Protein AF-A0A535XJI8-F1 (afdb_monomer_lite)

Radius of gyration: 15.78 Å; chains: 1; bounding box: 30×45×49 Å

Structure (mmCIF, N/CA/C/O backbone):
data_AF-A0A535XJI8-F1
#
_entry.id   AF-A0A535XJI8-F1
#
loop_
_atom_site.group_PDB
_atom_site.id
_atom_site.type_symbol
_atom_site.label_atom_id
_atom_site.label_alt_id
_atom_site.label_comp_id
_atom_site.label_asym_id
_atom_site.label_entity_id
_atom_site.label_seq_id
_atom_site.pdbx_PDB_ins_code
_atom_site.Cartn_x
_atom_site.Cartn_y
_atom_site.Cartn_z
_atom_site.occupancy
_atom_site.B_iso_or_equiv
_atom_site.auth_seq_id
_atom_site.auth_comp_id
_atom_site.auth_asym_id
_atom_site.auth_atom_id
_atom_site.pdbx_PDB_model_num
ATOM 1 N N . MET A 1 1 ? -4.751 -36.157 -24.154 1.00 41.62 1 MET A N 1
ATOM 2 C CA . MET A 1 1 ? -3.705 -35.158 -23.872 1.00 41.62 1 MET A CA 1
ATOM 3 C C . MET A 1 1 ? -4.281 -33.822 -24.287 1.00 41.62 1 MET A C 1
ATOM 5 O O . MET A 1 1 ? -4.709 -33.720 -25.425 1.00 41.62 1 MET A O 1
ATOM 9 N N . GLU A 1 2 ? -4.720 -33.028 -23.307 1.00 48.47 2 GLU A N 1
ATOM 10 C CA . GLU A 1 2 ? -3.928 -31.920 -22.717 1.00 48.47 2 GLU A CA 1
ATOM 11 C C . GLU A 1 2 ? -3.948 -30.740 -23.701 1.00 48.47 2 GLU A C 1
ATOM 13 O O . GLU A 1 2 ? -3.589 -30.920 -24.853 1.00 48.47 2 GLU A O 1
ATOM 18 N N . THR A 1 3 ? -4.470 -29.560 -23.379 1.00 38.06 3 THR A N 1
ATOM 19 C CA . THR A 1 3 ? -4.332 -28.773 -22.147 1.00 38.06 3 THR A CA 1
ATOM 20 C C . THR A 1 3 ? -5.561 -27.872 -21.946 1.00 38.06 3 THR A C 1
ATOM 22 O O . THR A 1 3 ? -6.155 -27.377 -22.902 1.00 38.06 3 THR A O 1
ATOM 25 N N . LYS A 1 4 ? -5.960 -27.675 -20.685 1.00 50.41 4 LYS A N 1
ATOM 26 C CA . LYS A 1 4 ? -6.906 -26.627 -20.273 1.00 50.41 4 LYS A CA 1
ATOM 27 C C . LYS A 1 4 ? -6.155 -25.289 -20.346 1.00 50.41 4 LYS A C 1
ATOM 29 O O . LYS A 1 4 ? -5.103 -25.231 -19.715 1.00 50.41 4 LYS A O 1
ATOM 34 N N . PRO A 1 5 ? -6.630 -24.263 -21.074 1.00 47.47 5 PRO A N 1
ATOM 35 C CA . PRO A 1 5 ? -6.036 -22.941 -20.985 1.00 47.47 5 PRO A CA 1
ATOM 36 C C . PRO A 1 5 ? -6.492 -22.301 -19.672 1.00 47.47 5 PRO A C 1
ATOM 38 O O . PRO A 1 5 ? -7.659 -21.967 -19.489 1.00 47.47 5 PRO A O 1
ATOM 41 N N . ASP A 1 6 ? -5.550 -22.320 -18.741 1.00 43.22 6 ASP A N 1
ATOM 42 C CA . ASP A 1 6 ? -5.220 -21.313 -17.741 1.00 43.22 6 ASP A CA 1
ATOM 43 C C . ASP A 1 6 ? -6.336 -20.355 -17.297 1.00 43.22 6 ASP A C 1
ATOM 45 O O . ASP A 1 6 ? -6.787 -19.474 -18.026 1.00 43.22 6 ASP A O 1
ATOM 49 N N . ASP A 1 7 ? -6.702 -20.559 -16.032 1.00 39.06 7 ASP A N 1
ATOM 50 C CA . ASP A 1 7 ? -7.215 -19.620 -15.036 1.00 39.06 7 ASP A CA 1
ATOM 51 C C . ASP A 1 7 ? -6.897 -18.145 -15.363 1.00 39.06 7 ASP A C 1
ATOM 53 O O . ASP A 1 7 ? -5.909 -17.560 -14.913 1.00 39.06 7 ASP A O 1
ATOM 57 N N . VAL A 1 8 ? -7.745 -17.519 -16.181 1.00 42.19 8 VAL A N 1
ATOM 58 C CA . VAL A 1 8 ? -7.833 -16.063 -16.228 1.00 42.19 8 VAL A CA 1
ATOM 59 C C . VAL A 1 8 ? -8.490 -15.656 -14.920 1.00 42.19 8 VAL A C 1
ATOM 61 O O . VAL A 1 8 ? -9.701 -15.772 -14.766 1.00 42.19 8 VAL A O 1
ATOM 64 N N . GLN A 1 9 ? -7.684 -15.249 -13.940 1.00 36.97 9 GLN A N 1
ATOM 65 C CA . GLN A 1 9 ? -8.196 -14.628 -12.725 1.00 36.97 9 GLN A CA 1
ATOM 66 C C . GLN A 1 9 ? -8.938 -13.354 -13.147 1.00 36.97 9 GLN A C 1
ATOM 68 O O . GLN A 1 9 ? -8.339 -12.295 -13.337 1.00 36.97 9 GLN A O 1
ATOM 73 N N . GLU A 1 10 ? -10.243 -13.488 -13.386 1.00 34.31 10 GLU A N 1
ATOM 74 C CA . GLU A 1 10 ? -11.174 -12.388 -13.565 1.00 34.31 10 GLU A CA 1
ATOM 75 C C . GLU A 1 10 ? -11.079 -11.542 -12.301 1.00 34.31 10 GLU A C 1
ATOM 77 O O . GLU A 1 10 ? -11.632 -11.884 -11.256 1.00 34.31 10 GLU A O 1
ATOM 82 N N . VAL A 1 11 ? -10.323 -10.448 -12.383 1.00 44.84 11 VAL A N 1
ATOM 83 C CA . VAL A 1 11 ? -10.267 -9.431 -11.339 1.00 44.84 11 VAL A CA 1
ATOM 84 C C . VAL A 1 11 ? -11.640 -8.760 -11.314 1.00 44.84 11 VAL A C 1
ATOM 86 O O . VAL A 1 11 ? -11.892 -7.750 -11.970 1.00 44.84 11 VAL A O 1
ATOM 89 N N . GLN A 1 12 ? -12.572 -9.386 -10.596 1.00 32.31 12 GLN A N 1
ATOM 90 C CA . GLN A 1 12 ? -13.852 -8.803 -10.240 1.00 32.31 12 GLN A CA 1
ATOM 91 C C . GLN A 1 12 ? -13.559 -7.615 -9.326 1.00 32.31 12 GLN A C 1
ATOM 93 O O . GLN A 1 12 ? -13.218 -7.794 -8.161 1.00 32.31 12 GLN A O 1
ATOM 98 N N . VAL A 1 13 ? -13.676 -6.392 -9.843 1.00 48.25 13 VAL A N 1
ATOM 99 C CA . VAL A 1 13 ? -13.678 -5.186 -9.006 1.00 48.25 13 VAL A CA 1
ATOM 100 C C . VAL A 1 13 ? -15.120 -4.709 -8.836 1.00 48.25 13 VAL A C 1
ATOM 102 O O . VAL A 1 13 ? -15.657 -4.040 -9.720 1.00 48.25 13 VAL A O 1
ATOM 105 N N . PRO A 1 14 ? -15.804 -5.081 -7.738 1.00 39.59 14 PRO A N 1
ATOM 106 C CA . PRO A 1 14 ? -17.135 -4.576 -7.464 1.00 39.59 14 PRO A CA 1
ATOM 107 C C . PRO A 1 14 ? -17.052 -3.126 -6.983 1.00 39.59 14 PRO A C 1
ATOM 109 O O . PRO A 1 14 ? -16.356 -2.842 -6.015 1.00 39.59 14 PRO A O 1
ATOM 112 N N . SER A 1 15 ? -17.853 -2.264 -7.614 1.00 42.53 15 SER A N 1
ATOM 113 C CA . SER A 1 15 ? -18.434 -1.016 -7.090 1.00 42.53 15 SER A CA 1
ATOM 114 C C . SER A 1 15 ? -17.480 0.082 -6.589 1.00 42.53 15 SER A C 1
ATOM 116 O O . SER A 1 15 ? -16.314 -0.140 -6.307 1.00 42.53 15 SER A O 1
ATOM 118 N N . GLU A 1 16 ? -18.011 1.299 -6.503 1.00 53.88 16 GLU A N 1
ATOM 119 C CA . GLU A 1 16 ? -17.408 2.548 -6.010 1.00 53.88 16 GLU A CA 1
ATOM 120 C C . GLU A 1 16 ? -16.531 2.361 -4.746 1.00 53.88 16 GLU A C 1
ATOM 122 O O . GLU A 1 16 ? -16.981 2.511 -3.613 1.00 53.88 16 GLU A O 1
ATOM 127 N N . HIS A 1 17 ? -15.258 2.008 -4.922 1.00 60.75 17 HIS A N 1
ATOM 128 C CA . HIS A 1 17 ? -14.308 1.822 -3.828 1.00 60.75 17 HIS A CA 1
ATOM 129 C C . HIS A 1 17 ? -13.042 2.614 -4.130 1.00 60.75 17 HIS A C 1
ATOM 131 O O . HIS A 1 17 ? -12.502 2.571 -5.237 1.00 60.75 17 HIS A O 1
ATOM 137 N N . VAL A 1 18 ? -12.573 3.377 -3.144 1.00 72.31 18 VAL A N 1
ATOM 138 C CA . VAL A 1 18 ? -11.284 4.052 -3.264 1.00 72.31 18 VAL A CA 1
ATOM 139 C C . VAL A 1 18 ? -10.180 3.049 -2.981 1.00 72.31 18 VAL A C 1
ATOM 141 O O . VAL A 1 18 ? -10.170 2.415 -1.921 1.00 72.31 18 VAL A O 1
ATOM 144 N N . ALA A 1 19 ? -9.271 2.908 -3.941 1.00 81.25 19 ALA A N 1
ATOM 145 C CA . ALA A 1 19 ? -8.086 2.086 -3.806 1.00 81.25 19 ALA A CA 1
ATOM 146 C C . ALA A 1 19 ? -6.843 2.968 -3.723 1.00 81.25 19 ALA A C 1
ATOM 148 O O . ALA A 1 19 ? -6.663 3.888 -4.523 1.00 81.25 19 ALA A O 1
ATOM 149 N N . VAL A 1 20 ? -5.976 2.660 -2.767 1.00 86.25 20 VAL A N 1
ATOM 150 C CA . VAL A 1 20 ? -4.650 3.265 -2.661 1.00 86.25 20 VAL A CA 1
ATOM 151 C C . VAL A 1 20 ? -3.654 2.286 -3.262 1.00 86.25 20 VAL A C 1
ATOM 153 O O . VAL A 1 20 ? -3.592 1.130 -2.850 1.00 86.25 20 VAL A O 1
ATOM 156 N N . VAL A 1 21 ? -2.904 2.729 -4.264 1.00 86.44 21 VAL A N 1
ATOM 157 C CA . VAL A 1 21 ? -1.899 1.928 -4.963 1.00 86.44 21 VAL A CA 1
ATOM 158 C C . VAL A 1 21 ? -0.524 2.498 -4.653 1.00 86.44 21 VAL A C 1
ATOM 160 O O . VAL A 1 21 ? -0.328 3.708 -4.703 1.00 86.44 21 VAL A O 1
ATOM 163 N N . ALA A 1 22 ? 0.431 1.627 -4.353 1.00 87.88 22 ALA A N 1
ATOM 164 C CA . ALA A 1 22 ? 1.808 1.977 -4.038 1.00 87.88 22 ALA A CA 1
ATOM 165 C C . ALA A 1 22 ? 2.780 1.031 -4.745 1.00 87.88 22 ALA A C 1
ATOM 167 O O . ALA A 1 22 ? 2.532 -0.172 -4.822 1.00 87.88 22 ALA A O 1
ATOM 168 N N . MET A 1 23 ? 3.902 1.561 -5.235 1.00 87.50 23 MET A N 1
ATOM 169 C CA . MET A 1 23 ? 5.018 0.760 -5.735 1.00 87.50 23 MET A CA 1
ATOM 170 C C . MET A 1 23 ? 6.150 0.684 -4.720 1.00 87.50 23 MET A C 1
ATOM 172 O O . MET A 1 23 ? 6.610 1.690 -4.191 1.00 87.50 23 MET A O 1
ATOM 176 N N . PHE A 1 24 ? 6.678 -0.513 -4.536 1.00 88.31 24 PHE A N 1
ATOM 177 C CA . PHE A 1 24 ? 7.814 -0.791 -3.678 1.00 88.31 24 PHE A CA 1
ATOM 178 C C . PHE A 1 24 ? 8.990 -1.279 -4.522 1.00 88.31 24 PHE A C 1
ATOM 180 O O . PHE A 1 24 ? 8.782 -2.023 -5.488 1.00 88.31 24 PHE A O 1
ATOM 187 N N . PRO A 1 25 ? 10.220 -0.853 -4.188 1.00 84.25 25 PRO A N 1
ATOM 188 C CA . PRO A 1 25 ? 11.408 -1.250 -4.934 1.00 84.25 25 PRO A CA 1
ATOM 189 C C . PRO A 1 25 ? 11.735 -2.733 -4.730 1.00 84.25 25 PRO A C 1
ATOM 191 O O . PRO A 1 25 ? 12.167 -3.397 -5.669 1.00 84.25 25 PRO A O 1
ATOM 194 N N . ASP A 1 26 ? 11.461 -3.257 -3.534 1.00 85.56 26 ASP A N 1
ATOM 195 C CA . ASP A 1 26 ? 11.876 -4.583 -3.105 1.00 85.56 26 ASP A CA 1
ATOM 196 C C . ASP A 1 26 ? 10.773 -5.281 -2.307 1.00 85.56 26 ASP A C 1
ATOM 198 O O . ASP A 1 26 ? 9.818 -4.669 -1.816 1.00 85.56 26 ASP A O 1
ATOM 202 N N . ARG A 1 27 ? 10.917 -6.603 -2.177 1.00 85.19 27 ARG A N 1
ATOM 203 C CA . ARG A 1 27 ? 9.968 -7.446 -1.447 1.00 85.19 27 ARG A CA 1
ATOM 204 C C . ARG A 1 27 ? 9.896 -7.115 0.036 1.00 85.19 27 ARG A C 1
ATOM 206 O O . ARG A 1 27 ? 8.794 -7.005 0.553 1.00 85.19 27 ARG A O 1
ATOM 213 N N . GLU A 1 28 ? 11.032 -6.904 0.683 1.00 90.12 28 GLU A N 1
ATOM 214 C CA . GLU A 1 28 ? 11.092 -6.644 2.124 1.00 90.12 28 GLU A CA 1
ATOM 215 C C . GLU A 1 28 ? 10.272 -5.408 2.532 1.00 90.12 28 GLU A C 1
ATOM 217 O O . GLU A 1 28 ? 9.501 -5.442 3.495 1.00 90.12 28 GLU A O 1
ATOM 222 N N . THR A 1 29 ? 10.379 -4.329 1.753 1.00 89.69 29 THR A N 1
ATOM 223 C CA . THR A 1 29 ? 9.645 -3.081 1.987 1.00 89.69 29 THR A CA 1
ATOM 224 C C . THR A 1 29 ? 8.149 -3.257 1.739 1.00 89.69 29 THR A C 1
ATOM 226 O O . THR A 1 29 ? 7.332 -2.791 2.532 1.00 89.69 29 THR A O 1
ATOM 229 N N . ALA A 1 30 ? 7.786 -3.978 0.673 1.00 88.62 30 ALA A N 1
ATOM 230 C CA . ALA A 1 30 ? 6.393 -4.290 0.371 1.00 88.62 30 ALA A CA 1
ATOM 231 C C . ALA A 1 30 ? 5.751 -5.159 1.463 1.00 88.62 30 ALA A C 1
ATOM 233 O O . ALA A 1 30 ? 4.649 -4.864 1.911 1.00 88.62 30 ALA A O 1
ATOM 234 N N . GLU A 1 31 ? 6.444 -6.206 1.916 1.00 91.00 31 GLU A N 1
ATOM 235 C CA . GLU A 1 31 ? 5.963 -7.105 2.970 1.00 91.00 31 GLU A CA 1
ATOM 236 C C . GLU A 1 31 ? 5.803 -6.366 4.299 1.00 91.00 31 GLU A C 1
ATOM 238 O O . GLU A 1 31 ? 4.777 -6.525 4.953 1.00 91.00 31 GLU A O 1
ATOM 243 N N . SER A 1 32 ? 6.745 -5.488 4.654 1.00 91.38 32 SER A N 1
ATOM 244 C CA . SER A 1 32 ? 6.630 -4.657 5.860 1.00 91.38 32 SER A CA 1
ATOM 245 C C . SER A 1 32 ? 5.415 -3.729 5.814 1.00 91.38 32 SER A C 1
ATOM 247 O O . SER A 1 32 ? 4.740 -3.539 6.822 1.00 91.38 32 SER A O 1
ATOM 249 N N . ALA A 1 33 ? 5.114 -3.155 4.646 1.00 89.50 33 ALA A N 1
ATOM 250 C CA . ALA A 1 33 ? 3.932 -2.320 4.474 1.00 89.50 33 ALA A CA 1
ATOM 251 C C . ALA A 1 33 ? 2.633 -3.137 4.570 1.00 89.50 33 ALA A C 1
ATOM 253 O O . ALA A 1 33 ? 1.663 -2.679 5.170 1.00 89.50 33 ALA A O 1
ATOM 254 N N . VAL A 1 34 ? 2.611 -4.349 4.003 1.00 90.44 34 VAL A N 1
ATOM 255 C CA . VAL A 1 34 ? 1.473 -5.274 4.117 1.00 90.44 34 VAL A CA 1
ATOM 256 C C . VAL A 1 34 ? 1.244 -5.671 5.574 1.00 90.44 34 VAL A C 1
ATOM 258 O O . VAL A 1 34 ? 0.110 -5.603 6.036 1.00 90.44 34 VAL A O 1
ATOM 261 N N . ASP A 1 35 ? 2.299 -6.015 6.310 1.00 92.44 35 ASP A N 1
ATOM 262 C CA . ASP A 1 35 ? 2.208 -6.367 7.729 1.00 92.44 35 ASP A CA 1
ATOM 263 C C . ASP A 1 35 ? 1.630 -5.206 8.553 1.00 92.44 35 ASP A C 1
ATOM 265 O O . ASP A 1 35 ? 0.632 -5.376 9.252 1.00 92.44 35 ASP A O 1
ATOM 269 N N . ALA A 1 36 ? 2.129 -3.984 8.343 1.00 90.88 36 ALA A N 1
ATOM 270 C CA . ALA A 1 36 ? 1.613 -2.790 9.012 1.00 90.88 36 ALA A CA 1
ATOM 271 C C . ALA A 1 36 ? 0.134 -2.497 8.680 1.00 90.88 36 ALA A C 1
ATOM 273 O O . ALA A 1 36 ? -0.617 -2.002 9.526 1.00 90.88 36 ALA A O 1
ATOM 274 N N . LEU A 1 37 ? -0.317 -2.802 7.459 1.00 89.44 37 LEU A N 1
ATOM 275 C CA . LEU A 1 37 ? -1.731 -2.710 7.085 1.00 89.44 37 LEU A CA 1
ATOM 276 C C . LEU A 1 37 ? -2.562 -3.778 7.818 1.00 89.44 37 LEU A C 1
ATOM 278 O O . LEU A 1 37 ? -3.617 -3.461 8.374 1.00 89.44 37 LEU A O 1
ATOM 282 N N . LEU A 1 38 ? -2.080 -5.019 7.892 1.00 90.50 38 LEU A N 1
ATOM 283 C CA . LEU A 1 38 ? -2.746 -6.095 8.631 1.00 90.50 38 LEU A CA 1
ATOM 284 C C . LEU A 1 38 ? -2.866 -5.761 10.128 1.00 90.50 38 LEU A C 1
ATOM 286 O O . LEU A 1 38 ? -3.946 -5.899 10.706 1.00 90.50 38 LEU A O 1
ATOM 290 N N . GLU A 1 39 ? -1.811 -5.223 10.745 1.00 90.81 39 GLU A N 1
ATOM 291 C CA . GLU A 1 39 ? -1.820 -4.769 12.145 1.00 90.81 39 GLU A CA 1
ATOM 292 C C . GLU A 1 39 ? -2.850 -3.658 12.406 1.00 90.81 39 GLU A C 1
ATOM 294 O O . GLU A 1 39 ? -3.405 -3.538 13.501 1.00 90.81 39 GLU A O 1
ATOM 299 N N . ARG A 1 40 ? -3.149 -2.844 11.389 1.00 86.50 40 ARG A N 1
ATOM 300 C CA . ARG A 1 40 ? -4.158 -1.774 11.444 1.00 86.50 40 ARG A CA 1
ATOM 301 C C . ARG A 1 40 ? -5.565 -2.264 11.103 1.00 86.50 40 ARG A C 1
ATOM 303 O O . ARG A 1 40 ? -6.513 -1.470 11.098 1.00 86.50 40 ARG A O 1
ATOM 310 N N . GLY A 1 41 ? -5.729 -3.561 10.861 1.00 88.50 41 GLY A N 1
ATOM 311 C CA . GLY A 1 41 ? -7.015 -4.204 10.621 1.00 88.50 41 GLY A CA 1
ATOM 312 C C . GLY A 1 41 ? -7.507 -4.098 9.180 1.00 88.50 41 GLY A C 1
ATOM 313 O O . GLY A 1 41 ? -8.709 -4.227 8.956 1.00 88.50 41 GLY A O 1
ATOM 314 N N . PHE A 1 42 ? -6.623 -3.832 8.215 1.00 88.56 42 PHE A N 1
ATOM 315 C CA . PHE A 1 42 ? -6.915 -4.160 6.820 1.00 88.56 42 PHE A CA 1
ATOM 316 C C . PHE A 1 42 ? -6.847 -5.683 6.667 1.00 88.56 42 PHE A C 1
ATOM 318 O O . PHE A 1 42 ? -5.984 -6.321 7.262 1.00 88.56 42 PHE A O 1
ATOM 325 N N . THR A 1 43 ? -7.767 -6.284 5.918 1.00 87.44 43 THR A N 1
ATOM 326 C CA . THR A 1 43 ? -7.758 -7.739 5.688 1.00 87.44 43 THR A CA 1
ATOM 327 C C . THR A 1 43 ? -6.949 -8.096 4.449 1.00 87.44 43 THR A C 1
ATOM 329 O O . THR A 1 43 ? -6.771 -7.264 3.562 1.00 87.44 43 THR A O 1
ATOM 332 N N . ASP A 1 44 ? -6.522 -9.352 4.340 1.00 84.50 44 ASP A N 1
ATOM 333 C CA . ASP A 1 44 ? -5.871 -9.885 3.138 1.00 84.50 44 ASP A CA 1
ATOM 334 C C . ASP A 1 44 ? -6.736 -9.692 1.879 1.00 84.50 44 ASP A C 1
ATOM 336 O O . ASP A 1 44 ? -6.226 -9.261 0.854 1.00 84.50 44 ASP A O 1
ATOM 340 N N . ASP A 1 45 ? -8.059 -9.857 1.977 1.00 85.31 45 ASP A N 1
ATOM 341 C CA . ASP A 1 45 ? -9.004 -9.559 0.884 1.00 85.31 45 ASP A CA 1
ATOM 342 C C . ASP A 1 45 ? -8.941 -8.097 0.393 1.00 85.31 45 ASP A C 1
ATOM 344 O O . ASP A 1 45 ? -9.209 -7.798 -0.770 1.00 85.31 45 ASP A O 1
ATOM 348 N N . GLN A 1 46 ? -8.557 -7.160 1.266 1.00 85.25 46 GLN A N 1
ATOM 349 C CA . GLN A 1 46 ? -8.428 -5.747 0.912 1.00 85.25 46 GLN A CA 1
ATOM 350 C C . GLN A 1 46 ? -7.045 -5.395 0.365 1.00 85.25 46 GLN A C 1
ATOM 352 O O . GLN A 1 46 ? -6.889 -4.283 -0.142 1.00 85.25 46 GLN A O 1
ATOM 357 N N . ILE A 1 47 ? -6.056 -6.286 0.473 1.00 88.44 47 ILE A N 1
ATOM 358 C CA . ILE A 1 47 ? -4.659 -6.020 0.131 1.00 88.44 47 ILE A CA 1
ATOM 359 C C . ILE A 1 47 ? -4.228 -6.958 -0.996 1.00 88.44 47 ILE A C 1
ATOM 361 O O . ILE A 1 47 ? -4.160 -8.171 -0.839 1.00 88.44 47 ILE A O 1
ATOM 365 N N . SER A 1 48 ? -3.847 -6.392 -2.135 1.00 86.25 48 SER A N 1
ATOM 366 C CA . SER A 1 48 ? -3.312 -7.151 -3.264 1.00 86.25 48 SER A CA 1
ATOM 367 C C . SER A 1 48 ? -1.855 -6.780 -3.516 1.00 86.25 48 SER A C 1
ATOM 369 O O . SER A 1 48 ? -1.542 -5.600 -3.656 1.00 86.25 48 SER A O 1
ATOM 371 N N . LEU A 1 49 ? -0.970 -7.777 -3.590 1.00 85.81 49 LEU A N 1
ATOM 372 C CA . LEU A 1 49 ? 0.452 -7.619 -3.906 1.00 85.81 49 LEU A CA 1
ATOM 373 C C . LEU A 1 49 ? 0.749 -8.271 -5.261 1.00 85.81 49 LEU A C 1
ATOM 375 O O . LEU A 1 49 ? 0.588 -9.479 -5.422 1.00 85.81 49 LEU A O 1
ATOM 379 N N . VAL A 1 50 ? 1.232 -7.488 -6.225 1.00 86.19 50 VAL A N 1
ATOM 380 C CA . VAL A 1 50 ? 1.529 -7.958 -7.585 1.00 86.19 50 VAL A CA 1
ATOM 381 C C . VAL A 1 50 ? 2.939 -7.545 -7.996 1.00 86.19 50 VAL A C 1
ATOM 383 O O . VAL A 1 50 ? 3.314 -6.379 -7.888 1.00 86.19 50 VAL A O 1
ATOM 386 N N . ALA A 1 51 ? 3.726 -8.486 -8.518 1.00 82.19 51 ALA A N 1
ATOM 387 C CA . ALA A 1 51 ? 5.012 -8.171 -9.135 1.00 82.19 51 ALA A CA 1
ATOM 388 C C . ALA A 1 51 ? 4.792 -7.524 -10.506 1.00 82.19 51 ALA A C 1
ATOM 390 O O . ALA A 1 51 ? 4.166 -8.110 -11.390 1.00 82.19 51 ALA A O 1
ATOM 391 N N . ARG A 1 52 ? 5.328 -6.318 -10.695 1.00 77.81 52 ARG A N 1
ATOM 392 C CA . ARG A 1 52 ? 5.295 -5.598 -11.966 1.00 77.81 52 ARG A CA 1
ATOM 393 C C . ARG A 1 52 ? 6.710 -5.514 -12.530 1.00 77.81 52 ARG A C 1
ATOM 395 O O . ARG A 1 52 ? 7.619 -5.000 -11.885 1.00 77.81 52 ARG A O 1
ATOM 402 N N . GLY A 1 53 ? 6.894 -6.024 -13.747 1.00 77.62 53 GLY A N 1
ATOM 403 C CA . GLY A 1 53 ? 8.145 -5.861 -14.488 1.00 77.62 53 GLY A CA 1
ATOM 404 C C . GLY A 1 53 ? 8.417 -4.394 -14.831 1.00 77.62 53 GLY A C 1
ATOM 405 O O . GLY A 1 53 ? 7.522 -3.553 -14.763 1.00 77.62 53 GLY A O 1
ATOM 406 N N . ALA A 1 54 ? 9.657 -4.084 -15.207 1.00 80.44 54 ALA A N 1
ATOM 407 C CA . ALA A 1 54 ? 9.991 -2.742 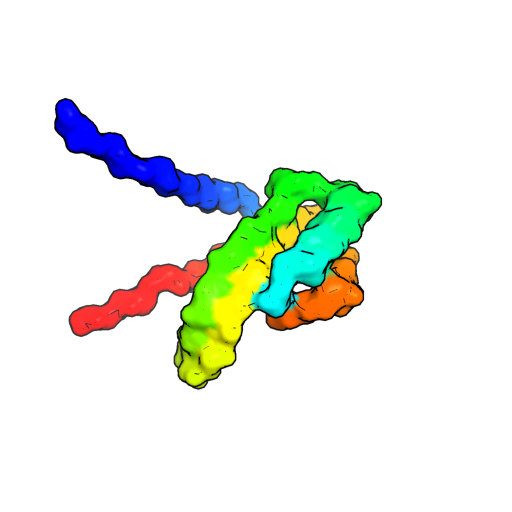-15.665 1.00 80.44 54 ALA A CA 1
ATOM 408 C C . ALA A 1 54 ? 9.179 -2.385 -16.917 1.00 80.44 54 ALA A C 1
ATOM 410 O O . ALA A 1 54 ? 9.041 -3.202 -17.828 1.00 80.44 54 ALA A O 1
ATOM 411 N N . ALA A 1 55 ? 8.656 -1.165 -16.954 1.00 75.56 55 ALA A N 1
ATOM 412 C CA . ALA A 1 55 ? 7.841 -0.667 -18.050 1.00 75.56 55 ALA A CA 1
ATOM 413 C C . ALA A 1 55 ? 8.252 0.762 -18.402 1.00 75.56 55 ALA A C 1
ATOM 415 O O . ALA A 1 55 ? 8.897 1.458 -17.620 1.00 75.56 55 ALA A O 1
ATOM 416 N N . THR A 1 56 ? 7.868 1.211 -19.587 1.00 76.44 56 THR A N 1
ATOM 417 C CA . THR A 1 56 ? 7.977 2.616 -19.968 1.00 76.44 56 THR A CA 1
ATOM 418 C C . THR A 1 56 ? 6.578 3.205 -19.913 1.00 76.44 56 THR A C 1
ATOM 420 O O . THR A 1 56 ? 5.671 2.677 -20.549 1.00 76.44 56 THR A O 1
ATOM 423 N N . ASP A 1 57 ? 6.399 4.251 -19.111 1.00 74.56 57 ASP A N 1
ATOM 424 C CA . ASP A 1 57 ? 5.132 4.981 -19.051 1.00 74.56 57 ASP A CA 1
ATOM 425 C C . ASP A 1 57 ? 4.863 5.714 -20.380 1.00 74.56 57 ASP A C 1
ATOM 427 O O . ASP A 1 57 ? 5.793 5.949 -21.154 1.00 74.56 57 ASP A O 1
ATOM 431 N N . ASP A 1 58 ? 3.617 6.128 -20.619 1.00 69.56 58 ASP A N 1
ATOM 432 C CA . ASP A 1 58 ? 3.171 6.856 -21.821 1.00 69.56 58 ASP A CA 1
ATOM 433 C C . ASP A 1 58 ? 4.044 8.088 -22.144 1.00 69.56 58 ASP A C 1
ATOM 435 O O . ASP A 1 58 ? 4.276 8.440 -23.299 1.00 69.56 58 ASP A O 1
ATOM 439 N N . LYS A 1 59 ? 4.656 8.693 -21.117 1.00 75.12 59 LYS A N 1
ATOM 440 C CA . LYS A 1 59 ? 5.591 9.821 -21.263 1.00 75.12 59 LYS A CA 1
ATOM 441 C C . LYS A 1 59 ? 7.019 9.433 -21.668 1.00 75.12 59 LYS A C 1
ATOM 443 O O . LYS A 1 59 ? 7.919 10.271 -21.598 1.00 75.12 59 LYS A O 1
ATOM 448 N N . GLY A 1 60 ? 7.272 8.173 -22.014 1.00 78.31 60 GLY A N 1
ATOM 449 C CA . GLY A 1 60 ? 8.609 7.668 -22.339 1.00 78.31 60 GLY A CA 1
ATOM 450 C C . GLY A 1 60 ? 9.535 7.528 -21.123 1.00 78.31 60 GLY A C 1
ATOM 451 O O . GLY A 1 60 ? 10.735 7.297 -21.281 1.00 78.31 60 GLY A O 1
ATOM 452 N N . LYS A 1 61 ? 9.013 7.675 -19.897 1.00 78.25 61 LYS A N 1
ATOM 453 C CA . LYS A 1 61 ? 9.800 7.556 -18.664 1.00 78.25 61 LYS A CA 1
ATOM 454 C C . LYS A 1 61 ? 9.956 6.084 -18.296 1.00 78.25 61 LYS A C 1
ATOM 456 O O . LYS A 1 61 ? 8.969 5.364 -18.177 1.00 78.25 61 LYS A O 1
ATOM 461 N N . PHE A 1 62 ? 11.193 5.658 -18.054 1.00 76.88 62 PHE A N 1
ATOM 462 C CA . PHE A 1 62 ? 11.458 4.341 -17.485 1.00 76.88 62 PHE A CA 1
ATOM 463 C C . PHE A 1 62 ? 10.894 4.251 -16.062 1.00 76.88 62 PHE A C 1
ATOM 465 O O . PHE A 1 62 ? 11.256 5.039 -15.182 1.00 76.88 62 PHE A O 1
ATOM 472 N N . VAL A 1 63 ? 10.019 3.275 -15.855 1.00 76.44 63 VAL A N 1
ATOM 473 C CA . VAL A 1 63 ? 9.490 2.867 -14.560 1.00 76.44 63 VAL A CA 1
ATOM 474 C C . VAL A 1 63 ? 10.185 1.552 -14.201 1.00 76.44 63 VAL A C 1
ATOM 476 O O . VAL A 1 63 ? 9.928 0.532 -14.851 1.00 76.44 63 VAL A O 1
ATOM 479 N N . PRO A 1 64 ? 11.110 1.556 -13.223 1.00 74.31 64 PRO A N 1
ATOM 480 C CA . PRO A 1 64 ? 11.740 0.323 -12.776 1.00 74.31 64 PRO A CA 1
ATOM 481 C C . PRO A 1 64 ? 10.670 -0.651 -12.281 1.00 74.31 64 PRO A C 1
ATOM 483 O O . PRO A 1 64 ? 9.656 -0.240 -11.717 1.00 74.31 64 PRO A O 1
ATOM 486 N N . GLY A 1 65 ? 10.905 -1.940 -12.518 1.00 79.38 65 GLY A N 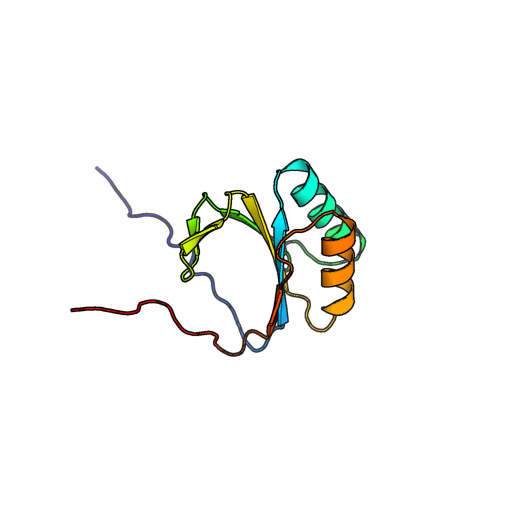1
ATOM 487 C CA . GLY A 1 65 ? 10.046 -2.985 -11.978 1.00 79.38 65 GLY A CA 1
ATOM 488 C C . GLY A 1 65 ? 10.054 -2.957 -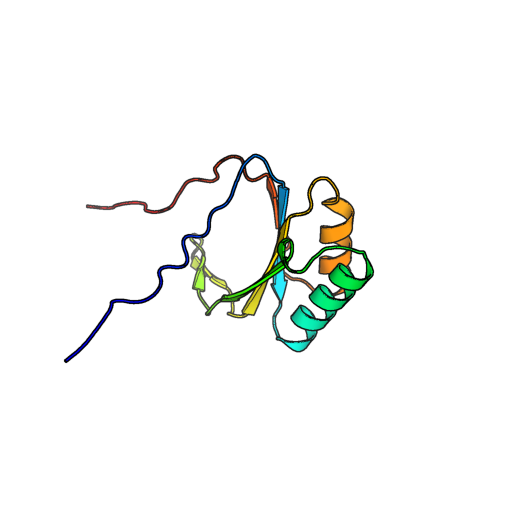10.453 1.00 79.38 65 GLY A C 1
ATOM 489 O O . GLY A 1 65 ? 10.972 -2.416 -9.836 1.00 79.38 65 GLY A O 1
ATOM 490 N N . GLY A 1 66 ? 9.027 -3.537 -9.856 1.00 86.25 66 GLY A N 1
ATOM 491 C CA . GLY A 1 66 ? 8.847 -3.534 -8.416 1.00 86.25 66 GLY A CA 1
ATOM 492 C C . GLY A 1 66 ? 7.589 -4.278 -8.011 1.00 86.25 66 GLY A C 1
ATOM 493 O O . GLY A 1 66 ? 6.944 -4.954 -8.818 1.00 86.25 66 GLY A O 1
ATOM 494 N N . LEU A 1 67 ? 7.232 -4.148 -6.743 1.00 87.94 67 LEU A N 1
ATOM 495 C CA . LEU A 1 67 ? 6.015 -4.730 -6.201 1.00 87.94 67 LEU A CA 1
ATOM 496 C C . LEU A 1 67 ? 4.951 -3.659 -6.062 1.00 87.94 67 LEU A C 1
ATOM 498 O O . LEU A 1 67 ? 5.156 -2.637 -5.421 1.00 87.94 67 LEU A O 1
ATOM 502 N N . MET A 1 68 ? 3.806 -3.902 -6.676 1.00 85.88 68 MET A N 1
ATOM 503 C CA . MET A 1 68 ? 2.637 -3.057 -6.550 1.00 85.88 68 MET A CA 1
ATOM 504 C C . MET A 1 68 ? 1.753 -3.600 -5.434 1.00 85.88 68 MET A C 1
ATOM 506 O O . MET A 1 68 ? 1.284 -4.732 -5.525 1.00 85.88 68 MET A O 1
ATOM 510 N N . VAL A 1 69 ? 1.506 -2.785 -4.414 1.00 88.12 69 VAL A N 1
ATOM 511 C CA . VAL A 1 69 ? 0.499 -3.049 -3.385 1.00 88.12 69 VAL A CA 1
ATOM 512 C C . VAL A 1 69 ? -0.726 -2.203 -3.692 1.00 88.12 69 VAL A C 1
ATOM 514 O O . VAL A 1 69 ? -0.614 -0.997 -3.894 1.00 88.12 69 VAL A O 1
ATOM 517 N N . THR A 1 70 ? -1.893 -2.831 -3.726 1.00 85.94 70 THR A N 1
ATOM 518 C CA . THR A 1 70 ? -3.190 -2.165 -3.859 1.00 85.94 70 THR A CA 1
ATOM 519 C C . THR A 1 70 ? -4.006 -2.425 -2.606 1.00 85.94 70 THR A C 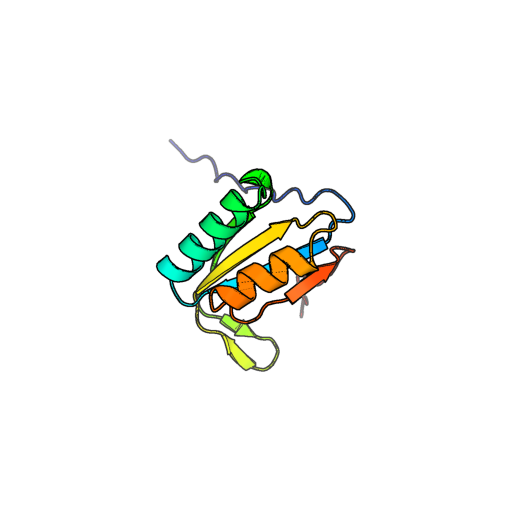1
ATOM 521 O O . THR A 1 70 ? -4.184 -3.578 -2.227 1.00 85.94 70 THR A O 1
ATOM 524 N N . VAL A 1 71 ? -4.513 -1.365 -1.982 1.00 88.00 71 VAL A N 1
ATOM 525 C CA . VAL A 1 71 ? -5.311 -1.432 -0.757 1.00 88.00 71 VAL A CA 1
ATOM 526 C C . VAL A 1 71 ? -6.700 -0.871 -1.023 1.00 88.00 71 VAL A C 1
ATOM 528 O O . VAL A 1 71 ? -6.850 0.305 -1.353 1.00 88.00 71 VAL A O 1
ATOM 531 N N . SER A 1 72 ? -7.730 -1.693 -0.845 1.00 86.44 72 SER A N 1
ATOM 532 C CA . SER A 1 72 ? -9.126 -1.255 -0.856 1.00 86.44 72 SER A CA 1
ATOM 533 C C . SER A 1 72 ? -9.457 -0.579 0.471 1.00 86.44 72 SER A C 1
ATOM 535 O O . SER A 1 72 ? -9.757 -1.234 1.472 1.00 86.44 72 SER A O 1
ATOM 537 N N . ALA A 1 73 ? -9.378 0.751 0.494 1.00 79.19 73 ALA A N 1
ATOM 538 C CA . ALA A 1 73 ? -9.371 1.505 1.739 1.00 79.19 73 ALA A CA 1
ATOM 539 C C . ALA A 1 73 ? -10.769 1.743 2.334 1.00 79.19 73 ALA A C 1
ATOM 541 O O . ALA A 1 73 ? -10.858 2.072 3.510 1.00 79.19 73 ALA A O 1
ATOM 542 N N . LYS A 1 74 ? -11.864 1.561 1.577 1.00 76.81 74 LYS A N 1
ATOM 543 C CA . LYS A 1 74 ? -13.265 1.685 2.056 1.00 76.81 74 LYS A CA 1
ATOM 544 C C . LYS A 1 74 ? -13.487 2.849 3.060 1.00 76.81 74 LYS A C 1
ATOM 546 O O . LYS A 1 74 ? -14.094 2.633 4.106 1.00 76.81 74 LYS A O 1
ATOM 551 N N . ASN A 1 75 ? -13.043 4.074 2.732 1.00 79.62 75 ASN A N 1
ATOM 552 C CA . ASN A 1 75 ? -13.036 5.297 3.577 1.00 79.62 75 ASN A CA 1
ATOM 553 C C . ASN A 1 75 ? -11.869 5.448 4.587 1.00 79.62 75 ASN A C 1
ATOM 555 O O . ASN A 1 75 ? -11.919 6.317 5.454 1.00 79.62 75 ASN A O 1
ATOM 559 N N . ARG A 1 76 ? -10.810 4.637 4.494 1.00 83.25 76 ARG A N 1
ATOM 560 C CA . ARG A 1 76 ? -9.552 4.751 5.269 1.00 83.25 76 ARG A CA 1
ATOM 561 C C . ARG A 1 76 ? -8.364 5.145 4.382 1.00 83.25 76 ARG A C 1
ATOM 563 O O . ARG A 1 76 ? -7.243 4.695 4.600 1.00 83.25 76 ARG A O 1
ATOM 570 N N . GLU A 1 77 ? -8.621 5.933 3.341 1.00 84.12 77 GLU A N 1
ATOM 571 C CA . GLU A 1 77 ? -7.636 6.295 2.308 1.00 84.12 77 GLU A CA 1
ATOM 572 C C . GLU A 1 77 ? -6.429 7.018 2.899 1.00 84.12 77 GLU A C 1
ATOM 574 O O . GLU A 1 77 ? -5.302 6.588 2.682 1.00 84.12 77 GLU A O 1
ATOM 579 N N . ASP A 1 78 ? -6.671 8.055 3.706 1.00 86.69 78 ASP A N 1
ATOM 580 C CA . ASP A 1 78 ? -5.619 8.825 4.372 1.00 86.69 78 ASP A CA 1
ATOM 581 C C . ASP A 1 78 ? -4.720 7.949 5.249 1.00 86.69 78 ASP A C 1
ATOM 583 O O . ASP A 1 78 ? -3.509 8.154 5.323 1.00 86.69 78 ASP A O 1
ATOM 587 N N . GLU A 1 79 ? -5.299 6.955 5.922 1.00 86.81 79 GLU A N 1
ATOM 588 C CA . GLU A 1 79 ? -4.540 6.064 6.791 1.00 86.81 79 GLU A CA 1
ATOM 589 C C . GLU A 1 79 ? -3.708 5.065 5.984 1.00 86.81 79 GLU A C 1
ATOM 591 O O . GLU A 1 79 ? -2.528 4.879 6.283 1.00 86.81 79 GLU A O 1
ATOM 596 N N . ALA A 1 80 ? -4.297 4.464 4.947 1.00 86.44 80 ALA A N 1
ATOM 597 C CA . ALA A 1 80 ? -3.591 3.558 4.050 1.00 86.44 80 ALA A CA 1
ATOM 598 C C . ALA A 1 80 ? -2.456 4.285 3.314 1.00 86.44 80 ALA A C 1
ATOM 600 O O . ALA A 1 80 ? -1.328 3.799 3.293 1.00 86.44 80 ALA A O 1
ATOM 601 N N . GLU A 1 81 ? -2.717 5.476 2.770 1.00 87.94 81 GLU A N 1
ATOM 602 C CA . GLU A 1 81 ? -1.703 6.301 2.111 1.00 87.94 81 GLU A CA 1
ATOM 603 C C . GLU A 1 81 ? -0.561 6.638 3.071 1.00 87.94 81 GLU A C 1
ATOM 605 O O . GLU A 1 81 ? 0.613 6.502 2.716 1.00 87.94 81 GLU A O 1
ATOM 610 N N . ARG A 1 82 ? -0.894 7.052 4.298 1.00 88.50 82 ARG A N 1
ATOM 611 C CA . ARG A 1 82 ? 0.109 7.391 5.303 1.00 88.50 82 ARG A CA 1
ATOM 612 C C . ARG A 1 82 ? 0.990 6.190 5.644 1.00 88.50 82 ARG A C 1
ATOM 614 O O . ARG A 1 82 ? 2.207 6.341 5.629 1.00 88.50 82 ARG A O 1
ATOM 621 N N . LEU A 1 83 ? 0.400 5.018 5.877 1.00 88.38 83 LEU A N 1
ATOM 622 C CA . LEU A 1 83 ? 1.141 3.784 6.154 1.00 88.38 83 LEU A CA 1
ATOM 623 C C . LEU A 1 83 ? 2.068 3.415 4.997 1.00 88.38 83 LEU A C 1
ATOM 625 O O . LEU A 1 83 ? 3.253 3.187 5.204 1.00 88.38 83 LEU A O 1
ATOM 629 N N . LEU A 1 84 ? 1.563 3.427 3.764 1.00 87.25 84 LEU A N 1
ATOM 630 C CA . LEU A 1 84 ? 2.376 3.110 2.591 1.00 87.25 84 LEU A CA 1
ATOM 631 C C . LEU A 1 84 ? 3.566 4.081 2.479 1.00 87.25 84 LEU A C 1
ATOM 633 O O . LEU A 1 84 ? 4.703 3.651 2.293 1.00 87.25 84 LEU A O 1
ATOM 637 N N . ARG A 1 85 ? 3.335 5.385 2.674 1.00 86.56 85 ARG A N 1
ATOM 638 C CA . ARG A 1 85 ? 4.393 6.410 2.669 1.00 86.56 85 ARG A CA 1
ATOM 639 C C . ARG A 1 85 ? 5.414 6.246 3.796 1.00 86.56 85 ARG A C 1
ATOM 641 O O . ARG A 1 85 ? 6.587 6.535 3.575 1.00 86.56 85 ARG A O 1
ATOM 648 N N . GLU A 1 86 ? 4.989 5.815 4.984 1.00 88.69 86 GLU A N 1
ATOM 649 C CA . GLU A 1 86 ? 5.886 5.535 6.116 1.00 88.69 86 GLU A CA 1
ATOM 650 C C . GLU A 1 86 ? 6.841 4.363 5.810 1.00 88.69 86 GLU A C 1
ATOM 652 O O . GLU A 1 86 ? 7.954 4.339 6.328 1.00 88.69 86 GLU A O 1
ATOM 657 N N . HIS A 1 87 ? 6.454 3.461 4.903 1.00 85.50 87 HIS A N 1
ATOM 658 C CA . HIS A 1 87 ? 7.225 2.287 4.479 1.00 85.50 87 HIS A CA 1
ATOM 659 C C . HIS A 1 87 ? 7.918 2.462 3.114 1.00 85.50 87 HIS A C 1
ATOM 661 O O . HIS A 1 87 ? 8.052 1.515 2.345 1.00 85.50 87 HIS A O 1
ATOM 667 N N . GLU A 1 88 ? 8.357 3.681 2.789 1.00 83.12 88 GLU A N 1
ATOM 668 C CA . GLU A 1 88 ? 9.129 3.982 1.568 1.00 83.12 88 GLU A CA 1
ATOM 669 C C . GLU A 1 88 ? 8.399 3.681 0.247 1.00 83.12 88 GLU A C 1
ATOM 671 O O . GLU A 1 88 ? 9.031 3.564 -0.812 1.00 83.12 88 GLU A O 1
ATOM 676 N N . ALA A 1 89 ? 7.065 3.602 0.272 1.00 82.12 89 ALA A N 1
ATOM 677 C CA . ALA A 1 89 ? 6.295 3.465 -0.950 1.00 82.12 89 ALA A CA 1
ATOM 678 C C . ALA A 1 89 ? 6.599 4.612 -1.918 1.00 82.12 89 ALA A C 1
ATOM 680 O O . ALA A 1 89 ? 6.569 5.802 -1.587 1.00 82.12 89 ALA A O 1
ATOM 681 N N . ARG A 1 90 ? 6.853 4.228 -3.160 1.00 79.38 90 ARG A N 1
ATOM 682 C CA . ARG A 1 90 ? 7.052 5.112 -4.300 1.00 79.38 90 ARG A CA 1
ATOM 683 C C . ARG A 1 90 ? 5.756 5.155 -5.092 1.00 79.38 90 ARG A C 1
ATOM 685 O O . ARG A 1 90 ? 4.998 4.190 -5.111 1.00 79.38 90 ARG A O 1
ATOM 692 N N . ASP A 1 91 ? 5.529 6.274 -5.770 1.00 75.44 91 ASP A N 1
ATOM 693 C CA . ASP A 1 91 ? 4.392 6.420 -6.688 1.00 75.44 91 ASP A CA 1
ATOM 694 C C . ASP A 1 91 ? 3.041 6.078 -6.019 1.00 75.44 91 ASP A C 1
ATOM 696 O O . ASP A 1 91 ? 2.218 5.344 -6.562 1.00 75.44 91 ASP A O 1
ATOM 700 N N . VAL A 1 92 ? 2.837 6.570 -4.787 1.00 83.06 92 VAL A N 1
ATOM 701 C CA . VAL A 1 92 ? 1.575 6.365 -4.065 1.00 83.06 92 VAL A CA 1
ATOM 702 C C . VAL A 1 92 ? 0.488 7.187 -4.738 1.00 83.06 92 VAL A C 1
ATOM 704 O O . VAL A 1 92 ? 0.591 8.414 -4.814 1.00 83.06 92 VAL A O 1
ATOM 707 N N . THR A 1 93 ? -0.543 6.508 -5.227 1.00 79.94 93 THR A N 1
ATOM 708 C CA . THR A 1 93 ? -1.682 7.134 -5.884 1.00 79.94 93 THR A CA 1
ATOM 709 C C . THR A 1 93 ? -2.981 6.613 -5.299 1.00 79.94 93 THR A C 1
ATOM 711 O O . THR A 1 93 ? -3.169 5.411 -5.103 1.00 79.94 93 THR A O 1
ATOM 714 N N . THR A 1 94 ? -3.896 7.532 -5.029 1.00 81.38 94 THR A N 1
ATOM 715 C CA . THR A 1 94 ? -5.222 7.215 -4.511 1.00 81.38 94 THR A CA 1
ATOM 716 C C . THR A 1 94 ? -6.193 7.306 -5.676 1.00 81.38 94 THR A C 1
ATOM 718 O O . THR A 1 94 ? -6.571 8.396 -6.109 1.00 81.38 94 THR A O 1
ATOM 721 N N . ASN A 1 95 ? -6.566 6.152 -6.231 1.00 68.50 95 ASN A N 1
ATOM 722 C CA . ASN A 1 95 ? -7.512 6.084 -7.331 1.00 68.50 95 ASN A CA 1
ATOM 723 C C . ASN A 1 95 ? -8.906 5.817 -6.761 1.00 68.50 95 ASN A C 1
ATOM 725 O O . ASN A 1 95 ? -9.217 4.722 -6.287 1.00 68.50 95 ASN A O 1
ATOM 729 N N . ARG A 1 96 ? -9.777 6.825 -6.822 1.00 58.19 96 ARG A N 1
ATOM 730 C CA . ARG A 1 96 ? -11.213 6.615 -6.639 1.00 58.19 96 ARG A CA 1
ATOM 731 C C . ARG A 1 96 ? -11.678 5.837 -7.863 1.00 58.19 96 ARG A C 1
ATOM 733 O O . ARG A 1 96 ? -11.732 6.410 -8.948 1.00 58.19 96 ARG A O 1
ATOM 740 N N . ILE A 1 97 ? -11.932 4.535 -7.718 1.00 52.38 97 ILE A N 1
ATOM 741 C CA . ILE A 1 97 ? -12.325 3.666 -8.834 1.00 52.38 97 ILE A CA 1
ATOM 742 C C . ILE A 1 97 ? -13.775 4.000 -9.210 1.00 52.38 97 ILE A C 1
ATOM 744 O O . ILE A 1 97 ? -14.721 3.296 -8.884 1.00 52.38 97 ILE A O 1
ATOM 748 N N . GLY A 1 98 ? -13.946 5.129 -9.885 1.00 43.19 98 GLY A N 1
ATOM 749 C CA . GLY A 1 98 ? -15.027 5.381 -10.816 1.00 43.19 98 GLY A CA 1
ATOM 750 C C . GLY A 1 98 ? -14.416 5.271 -12.201 1.00 43.19 98 GLY A C 1
ATOM 751 O O . GLY A 1 98 ? -13.968 6.271 -12.741 1.00 43.19 98 GLY A O 1
ATOM 752 N N . VAL A 1 99 ? -14.318 4.047 -12.725 1.00 39.09 99 VAL A N 1
ATOM 753 C CA . VAL A 1 99 ? -14.013 3.760 -14.137 1.00 39.09 99 VAL A CA 1
ATOM 754 C C . VAL A 1 99 ? -12.907 4.651 -14.733 1.00 39.09 99 VAL A C 1
ATOM 756 O O . VAL A 1 99 ? -13.168 5.482 -15.598 1.00 39.09 99 VAL A O 1
ATOM 759 N N . THR A 1 100 ? -11.640 4.463 -14.357 1.00 47.75 100 THR A N 1
ATOM 760 C CA . THR A 1 100 ? -10.541 4.941 -15.218 1.00 47.75 100 THR A CA 1
ATOM 761 C C . THR A 1 100 ? -10.323 3.919 -16.325 1.00 47.75 100 THR A C 1
ATOM 763 O O . THR A 1 100 ? -9.348 3.171 -16.345 1.00 47.75 100 THR A O 1
ATOM 766 N N . GLY A 1 101 ? -11.301 3.852 -17.228 1.00 41.31 101 GLY A N 1
ATOM 767 C CA . GLY A 1 101 ? -11.129 3.221 -18.520 1.00 41.31 101 GLY A CA 1
ATOM 768 C C . GLY A 1 101 ? -10.117 4.025 -19.323 1.00 41.31 101 GLY A C 1
ATOM 769 O O . GLY A 1 101 ? -10.372 5.178 -19.645 1.00 41.31 101 GLY A O 1
ATOM 770 N N . LYS A 1 102 ? -8.986 3.394 -19.625 1.00 38.88 102 LYS A N 1
ATOM 771 C CA . LYS A 1 102 ? -8.373 3.357 -20.956 1.00 38.88 102 LYS A CA 1
ATOM 772 C C . LYS A 1 102 ? -7.464 2.130 -21.003 1.00 38.88 102 LYS A C 1
ATOM 774 O O . LYS A 1 102 ? -6.262 2.208 -20.781 1.00 38.88 102 LYS A O 1
ATOM 779 N N . VAL A 1 103 ? -8.077 0.973 -21.243 1.00 48.66 103 VAL A N 1
ATOM 780 C CA . VAL A 1 103 ? -7.377 -0.170 -21.833 1.00 48.66 103 VAL A CA 1
ATOM 781 C C . VAL A 1 103 ? -7.560 -0.060 -23.343 1.00 48.66 103 VAL A C 1
ATOM 783 O O . VAL A 1 103 ? -8.688 0.014 -23.818 1.00 48.66 103 VAL A O 1
ATOM 786 N N . GLY A 1 104 ? -6.445 0.005 -24.069 1.00 40.00 104 GLY A N 1
ATOM 787 C CA . GLY A 1 104 ? -6.398 -0.057 -25.529 1.00 40.00 104 GLY A CA 1
ATOM 788 C C . GLY A 1 104 ? -6.691 1.261 -26.243 1.00 40.00 104 GLY A C 1
ATOM 789 O O . GLY A 1 104 ? -7.827 1.529 -26.618 1.00 40.00 104 GLY A O 1
ATOM 790 N N . GLU A 1 105 ? -5.648 2.041 -26.533 1.00 43.25 105 GLU A N 1
ATOM 791 C CA . GLU A 1 105 ? -5.659 2.791 -27.791 1.00 43.25 105 GLU A CA 1
ATOM 792 C C . GLU A 1 105 ? -5.309 1.794 -28.899 1.00 43.25 105 GLU A C 1
ATOM 794 O O . GLU A 1 105 ? -4.167 1.387 -29.096 1.00 43.25 105 GLU A O 1
ATOM 799 N N . GLU A 1 106 ? -6.371 1.310 -29.537 1.00 49.22 106 GLU A N 1
ATOM 800 C CA . GLU A 1 106 ? -6.352 0.728 -30.867 1.00 49.22 106 GLU A CA 1
ATOM 801 C C . GLU A 1 106 ? -5.797 1.783 -31.834 1.00 49.22 106 GLU A C 1
ATOM 803 O O . GLU A 1 106 ? -6.374 2.859 -31.982 1.00 49.22 106 GLU A O 1
ATOM 808 N N . THR A 1 107 ? -4.687 1.486 -32.505 1.00 44.12 107 THR A N 1
ATOM 809 C CA . THR A 1 107 ? -4.290 2.210 -33.719 1.00 44.12 107 THR A CA 1
ATOM 810 C C . THR A 1 107 ? -3.922 1.206 -34.799 1.00 44.12 107 THR A C 1
ATOM 812 O O . THR A 1 107 ? -2.793 0.723 -34.852 1.00 44.12 107 THR A O 1
ATO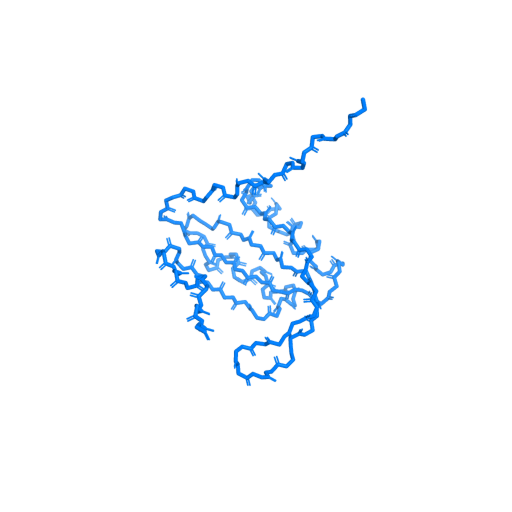M 815 N N . SER A 1 108 ? -4.980 0.857 -35.540 1.00 45.47 108 SER A N 1
ATOM 816 C CA . SER A 1 108 ? -5.122 0.809 -37.009 1.00 45.47 108 SER A CA 1
ATOM 817 C C . SER A 1 108 ? -3.975 0.300 -37.878 1.00 45.47 108 SER A C 1
ATOM 819 O O . SER A 1 108 ? -2.893 0.923 -37.881 1.00 45.47 108 SER A O 1
#

pLDDT: mean 73.04, std 18.6, range [32.31, 92.44]

Sequence (108 aa):
METKPDDVQEVQVPSEHVAVVAMFPDRETAESAVDALLERGFTDDQISLVARGAATDDKGKFVPGGLMVTVSAKNREDEAERLLREHEARDVTTNRIGVTGKVGEETS

Secondary structure (DSSP, 8-state):
--------------SSEEEEEEEESSHHHHHHHHHHHHHTT--GGGEEEEEE--EE-TTS-EE--EEEEEEE-TT-HHHHHHHHHHTT-EEEEEEEES----------

Foldseek 3Di:
DDDDPDDPPPPDDDDFFKKKKFWDADDVLVVQLVVVCVVVPQDPVQKDKDWADWDQPPVRDTDHTTIMIMGRCRPPRVVSLVSCVVSVTDPIDIDRPPDPDDDDPDDD

=== Feature glossary ===
A reading guide for the features in this record.

Start from the sequence.

  · Sequence gives the chain of amino acids in standard one-letter code (A=alanine, C=cysteine, …, Y=tyrosine), read N→C. It is the only feature that is directly encoded by the gene; all structural features are derived from the folded form of this sequence.

Fold it, and you get atomic coordinates and the backbone conformation that goes with them.

  · The mmCIF table is the protein's shape written out atom by atom. For each backbone N, Cα, C, and carbonyl O, it records an (x, y, z) coordinate triple in Å plus the residue type, chain letter, and residue number.

  · Backbone dihedral angles. Every residue except chain termini has a φ (preceding-C → N → Cα → C) and a ψ (N → Cα → C → next-N). They are reported in degrees following the IUPAC sign convention. Secondary structure is essentially a statement about which (φ, ψ) basin each residue occupies.

  · DSSP 8-state secondary structure assigns each residue one of H (α-helix), G (3₁₀-helix), I (π-helix), E (extended β-strand), B (isolated β-bridge), T (hydrogen-bonded turn), S (bend), or '-' (coil). The assignment is computed from backbone hydrogen-bond geometry via the Kabsch–Sander algorithm.

  · P-SEA three-state annotation labels each residue as helix, strand, or coil based purely on the geometry of the Cα trace. It serves as a fallback when the full backbone (and thus DSSP) is unavailable.

Summarize the fold with a handful of shape descriptors and a per-residue structural alphabet.

  · Radius of gyration (Rg) is the root-mean-square distance of Cα atoms from their centroid — a single number for overall size and compactness. A globular domain of N residues has Rg ≈ 2.2·N^0.38 Å; an extended or disordered chain has a much larger Rg. The Cα contact count is the number of residue pairs whose Cα atoms are within 8 Å and are more than four positions apart in sequence — a standard proxy for tertiary packing density. The bounding box is the smallest axis-aligned box enclosing all Cα atoms.

  · Foldseek's 3Di representation compresses backbone geometry into a per-residue letter drawn from a l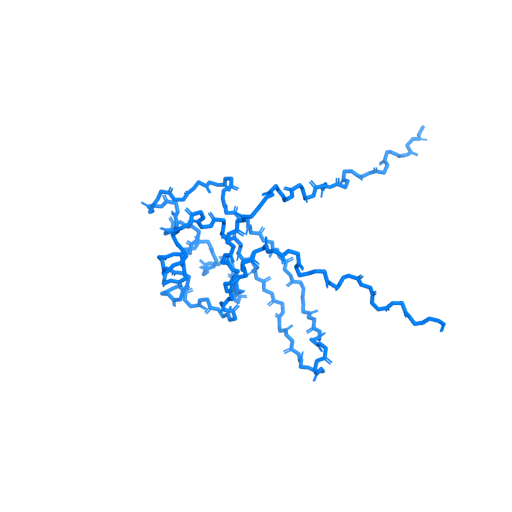earned twenty-state alphabet. It captures the tertiary interaction pattern around each residue — which residues are packed against it in space, regardless of where they are in sequence.

  · Accessible surface area quantifies burial. A residue with SASA near zero is packed into the hydrophobic core; one with SASA >100 Å² sits on the surface. Computed here via the Shrake–Rupley numerical algorithm with a 1.4 Å probe.

Ask how reliable the model is.

  · For AlphaFold models, the B-factor field carries pLDDT — the model's own estimate of local accuracy on a 0–100 scale. Regions with pLDDT<50 should be treated as essentially unmodeled; they often correspond to intrinsically disordered segments.

  · For experimental (PDB) structures, the B-factor (temperature factor) quantifies the positional spread of each atom in the crystal — a combination of thermal vibration and static disorder — in units of Å². High B-factors mark flexible loops or poorly resolved regions; low B-factors mark the rigid, well-ordered core.

  · PAE(i, j) answers: if I align the predicted and true structures on residue i, how far off (in Å) do I expect residue j to be? A block-diagonal PAE matrix with low values on the blocks and high values off-diagonal is the signature of a multi-domain protein with confidently predicted domains but uncertain inter-domain orientation.

Place it in context: what it resembles, what it is annotated as, and how it looks.

  · Structural nearest neighbors (via Foldseek easy-search vs the PDB). Reported per hit: target PDB id, E-value, and alignment TM-score. A TM-score above ~0.5 is the conventional threshold for 'same fold'.

  · Functional annotations link the protein to curated databases. InterPro entries identify conserved domains and families by matching the sequence against member-database signatures (Pfam, PROSITE, CDD, …). Gene Ontology (GO) terms describe molecular function, biological process, and cellular component in a controlled vocabulary. CATH places the structure in a hierarchical fold classification (Class/Architecture/Topology/Homologous-superfamily). The organism is the source species.

  · Plot images: a contact map (which residues are close in 3D, as an N×N binary image), a Ramachandran scatter (backbone torsion angles, revealing secondary-structure composition at a glance), and — for AlphaFold structures — a PAE heatmap (pairwise prediction confidence).

  · Structure images are PyMOL renders from six orthogonal camera directions. Cartoon representation draws helices as coils and strands as arrows; sticks shows the backbone as bonds; surface shows the solvent-excluded envelope. Rainbow coloring maps sequence position to hue (blue→red, N→C); chain coloring assigns a distinct color per polypeptide.